Protein AF-A0A6J4VAN1-F1 (afdb_monomer_lite)

Secondary structure (DSSP, 8-state):
-TTS--HHHHHHHHHHHH----TT------SSHHHHHHHHHHHHHH-TTS-TTS---EEEEETTTTEEEEEE--

Sequence (74 aa):
GMVTFTNDDLRGKLLETFGVDASDTDFLPISDLEQGLRDDVATIRSSPLIPAEVAVTGYVYDVRTGKLAEVAAG

Organism: NCBI:txid1645740

Structure (mmCIF, N/CA/C/O backbone):
data_AF-A0A6J4VAN1-F1
#
_entry.id   AF-A0A6J4VAN1-F1
#
loop_
_atom_site.group_PDB
_atom_site.id
_atom_site.type_symbol
_atom_site.label_atom_id
_atom_site.label_alt_id
_atom_site.label_comp_id
_atom_site.label_asym_id
_atom_site.label_entity_id
_atom_site.label_seq_id
_atom_site.pdbx_PDB_ins_code
_atom_site.Cartn_x
_atom_site.Cartn_y
_atom_site.Cartn_z
_atom_site.occupancy
_atom_site.B_iso_or_equiv
_atom_site.auth_seq_id
_atom_site.auth_comp_id
_atom_site.auth_asym_id
_atom_site.auth_atom_id
_atom_site.pdbx_PDB_model_num
ATOM 1 N N . GLY A 1 1 ? 7.482 6.536 -7.175 1.00 91.00 1 GLY A N 1
ATOM 2 C CA . GLY A 1 1 ? 6.917 5.694 -6.098 1.00 91.00 1 GLY A CA 1
ATOM 3 C C . GLY A 1 1 ? 6.080 4.603 -6.728 1.00 91.00 1 GLY A C 1
ATOM 4 O O . GLY A 1 1 ? 6.090 4.509 -7.945 1.00 91.00 1 GLY A O 1
ATOM 5 N N . MET A 1 2 ? 5.335 3.820 -5.949 1.00 95.06 2 MET A N 1
ATOM 6 C CA . MET A 1 2 ? 4.549 2.701 -6.505 1.00 95.06 2 MET A CA 1
ATOM 7 C C . MET A 1 2 ? 3.443 3.145 -7.476 1.00 95.06 2 MET A C 1
ATOM 9 O O . MET A 1 2 ? 3.001 2.353 -8.292 1.00 95.06 2 MET A O 1
ATOM 13 N N . VAL A 1 3 ? 3.047 4.423 -7.430 1.00 94.38 3 VAL A N 1
ATOM 14 C CA . VAL A 1 3 ? 2.042 5.027 -8.327 1.00 94.38 3 VAL A CA 1
ATOM 15 C C . VAL A 1 3 ? 2.592 5.566 -9.649 1.00 94.38 3 VAL A C 1
ATOM 17 O O . VAL A 1 3 ? 1.862 6.164 -10.429 1.00 94.38 3 VAL A O 1
ATOM 20 N N . THR A 1 4 ? 3.901 5.461 -9.885 1.00 95.81 4 THR A N 1
ATOM 21 C CA . THR A 1 4 ? 4.560 6.146 -11.013 1.00 95.81 4 THR A CA 1
ATOM 22 C C . THR A 1 4 ? 5.082 5.192 -12.080 1.00 95.81 4 THR A C 1
ATOM 24 O O . THR A 1 4 ? 5.862 5.624 -12.923 1.00 95.81 4 THR A O 1
ATOM 27 N N . PHE A 1 5 ? 4.749 3.907 -11.995 1.00 96.62 5 PHE A N 1
ATOM 28 C CA . PHE A 1 5 ? 5.200 2.889 -12.936 1.00 96.62 5 PHE A CA 1
ATOM 29 C C . PHE A 1 5 ? 4.225 1.712 -12.975 1.00 96.62 5 PHE A C 1
ATOM 31 O O . PHE A 1 5 ? 3.430 1.513 -12.059 1.00 96.62 5 PHE A O 1
ATOM 38 N N . THR A 1 6 ? 4.350 0.907 -14.019 1.00 97.69 6 THR A N 1
ATOM 39 C CA . THR A 1 6 ? 3.757 -0.421 -14.166 1.00 97.69 6 THR A CA 1
ATOM 40 C C . THR A 1 6 ? 4.825 -1.509 -14.026 1.00 97.69 6 THR A C 1
ATOM 42 O O . THR A 1 6 ? 6.028 -1.234 -14.069 1.00 97.69 6 THR A O 1
ATOM 45 N N . ASN A 1 7 ? 4.406 -2.769 -13.883 1.00 97.94 7 ASN A N 1
ATOM 46 C CA . ASN A 1 7 ? 5.345 -3.892 -13.887 1.00 97.94 7 ASN A CA 1
ATOM 47 C C . ASN A 1 7 ? 6.192 -3.920 -15.164 1.00 97.94 7 ASN A C 1
ATOM 49 O O . ASN A 1 7 ? 7.395 -4.158 -15.093 1.00 97.94 7 ASN A O 1
ATOM 53 N N . ASP A 1 8 ? 5.589 -3.618 -16.312 1.00 97.94 8 ASP A N 1
ATOM 54 C CA . ASP A 1 8 ? 6.291 -3.644 -17.592 1.00 97.94 8 ASP A CA 1
ATOM 55 C C . ASP A 1 8 ? 7.340 -2.530 -17.689 1.00 97.94 8 A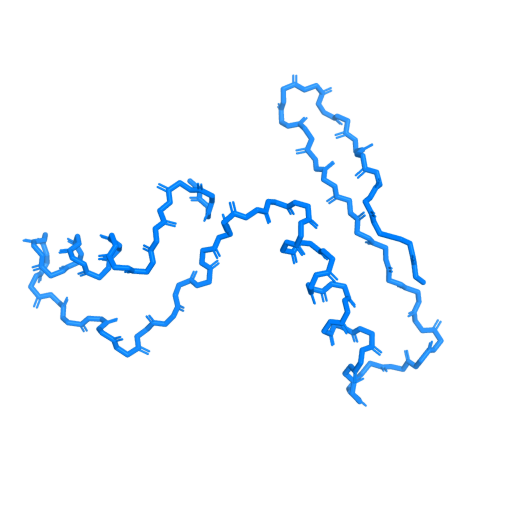SP A C 1
ATOM 57 O O . ASP A 1 8 ? 8.440 -2.780 -18.186 1.00 97.94 8 ASP A O 1
ATOM 61 N N . ASP A 1 9 ? 7.073 -1.350 -17.113 1.00 97.81 9 ASP A N 1
ATOM 62 C CA . ASP A 1 9 ? 8.068 -0.273 -17.029 1.00 97.81 9 ASP A CA 1
ATOM 63 C C . ASP A 1 9 ? 9.313 -0.719 -16.245 1.00 97.81 9 ASP A C 1
ATOM 65 O O . ASP A 1 9 ? 10.448 -0.501 -16.678 1.00 97.81 9 ASP A O 1
ATOM 69 N N . LEU A 1 10 ? 9.124 -1.360 -15.083 1.00 97.19 10 LEU A N 1
ATOM 70 C CA . LEU A 1 10 ? 10.237 -1.818 -14.244 1.00 97.19 10 LEU A CA 1
ATOM 71 C C . LEU A 1 10 ? 10.988 -2.998 -14.861 1.00 97.19 10 LEU A C 1
ATOM 73 O O . LEU A 1 10 ? 12.220 -2.999 -14.854 1.00 97.19 10 LEU A O 1
ATOM 77 N N . ARG A 1 11 ? 10.269 -3.972 -15.429 1.00 98.19 11 ARG A N 1
ATOM 78 C CA . ARG A 1 11 ? 10.860 -5.114 -16.145 1.00 98.19 11 ARG A CA 1
ATOM 79 C C . ARG A 1 11 ? 11.719 -4.641 -17.312 1.00 98.19 11 ARG A C 1
AT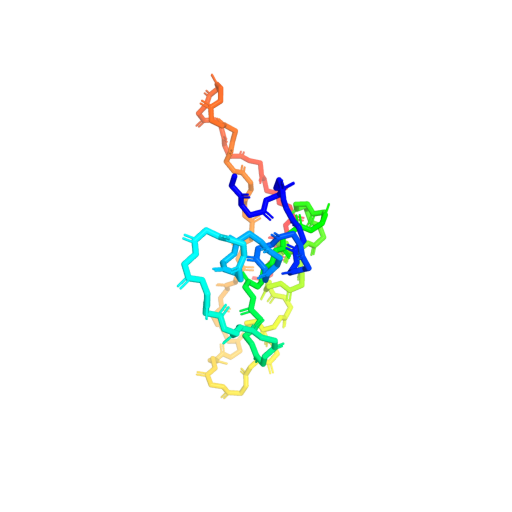OM 81 O O . ARG A 1 11 ? 12.880 -5.034 -17.410 1.00 98.19 11 ARG A O 1
ATOM 88 N N . GLY A 1 12 ? 11.180 -3.747 -18.143 1.00 98.19 12 GLY A N 1
ATOM 89 C CA . GLY A 1 12 ? 11.905 -3.161 -19.269 1.00 98.19 12 GLY A CA 1
ATOM 90 C C . GLY A 1 12 ? 13.157 -2.414 -18.816 1.00 98.19 12 GLY A C 1
ATOM 91 O O . GLY A 1 12 ? 14.241 -2.637 -19.351 1.00 98.19 12 GLY A O 1
ATOM 92 N N . LYS A 1 13 ? 13.041 -1.598 -17.762 1.00 97.81 13 LYS A N 1
ATOM 93 C CA . LYS A 1 13 ? 14.172 -0.830 -17.233 1.00 97.81 13 LYS A CA 1
ATOM 94 C C . LYS A 1 13 ? 15.283 -1.710 -16.658 1.00 97.81 13 LYS A C 1
ATOM 96 O O . LYS A 1 13 ? 16.459 -1.388 -16.838 1.00 97.81 13 LYS A O 1
ATOM 101 N N . LEU A 1 14 ? 14.940 -2.796 -15.963 1.00 98.19 14 LEU A N 1
ATOM 102 C CA . LEU A 1 14 ? 15.917 -3.752 -15.430 1.00 98.19 14 LEU A CA 1
ATOM 103 C C . LEU A 1 14 ? 16.652 -4.490 -16.550 1.00 98.19 14 LEU A C 1
ATOM 105 O O . LEU A 1 14 ? 17.878 -4.625 -16.492 1.00 98.19 14 LEU A O 1
ATOM 109 N N . LEU A 1 15 ? 15.919 -4.893 -17.587 1.00 98.19 15 LEU A N 1
ATOM 110 C CA . LEU A 1 15 ? 16.499 -5.534 -18.756 1.00 98.19 15 LEU A CA 1
ATOM 111 C C . LEU A 1 15 ? 17.441 -4.582 -19.508 1.00 98.19 15 LEU A C 1
ATOM 113 O O . LEU A 1 15 ? 18.570 -4.958 -19.805 1.00 98.19 15 LEU A O 1
ATOM 117 N N . GLU A 1 16 ? 17.022 -3.340 -19.760 1.00 98.38 16 GLU A N 1
ATOM 118 C CA . GLU A 1 16 ? 17.826 -2.342 -20.480 1.00 98.38 16 GLU A CA 1
ATOM 119 C C . GLU A 1 16 ? 19.083 -1.929 -19.702 1.00 98.38 16 GLU A C 1
ATOM 121 O O . GLU A 1 16 ? 20.175 -1.854 -20.262 1.00 98.38 16 GLU A O 1
ATOM 126 N N . THR A 1 17 ? 18.940 -1.663 -18.402 1.00 98.38 17 THR A N 1
ATOM 127 C CA . THR A 1 17 ? 20.025 -1.078 -17.597 1.00 98.38 17 THR A CA 1
ATOM 128 C C . THR A 1 17 ? 21.028 -2.130 -17.128 1.00 98.38 17 THR A C 1
ATOM 130 O O . THR A 1 17 ? 22.221 -1.847 -17.027 1.00 98.38 17 THR A O 1
ATOM 133 N N . PHE A 1 18 ? 20.550 -3.335 -16.804 1.00 98.00 18 PHE A N 1
ATOM 134 C CA . PHE A 1 18 ? 21.347 -4.356 -16.121 1.00 98.00 18 PHE A CA 1
ATOM 135 C C . PHE A 1 18 ? 21.386 -5.702 -16.850 1.00 98.00 18 PHE A C 1
ATOM 137 O O . PHE A 1 18 ? 22.112 -6.592 -16.412 1.00 98.00 18 PHE A O 1
ATOM 144 N N . GLY A 1 19 ? 20.625 -5.882 -17.935 1.00 98.06 19 GLY A N 1
ATOM 145 C CA . GLY A 1 19 ? 20.525 -7.168 -18.631 1.00 98.06 19 GLY A CA 1
ATOM 146 C C . GLY A 1 19 ? 19.827 -8.257 -17.811 1.00 98.06 19 GLY A C 1
ATOM 147 O O . GLY A 1 19 ? 20.041 -9.439 -18.070 1.00 98.06 19 GLY A O 1
ATOM 148 N N . VAL A 1 20 ? 19.036 -7.879 -16.801 1.00 98.38 20 VAL A N 1
ATOM 149 C CA . VAL A 1 20 ? 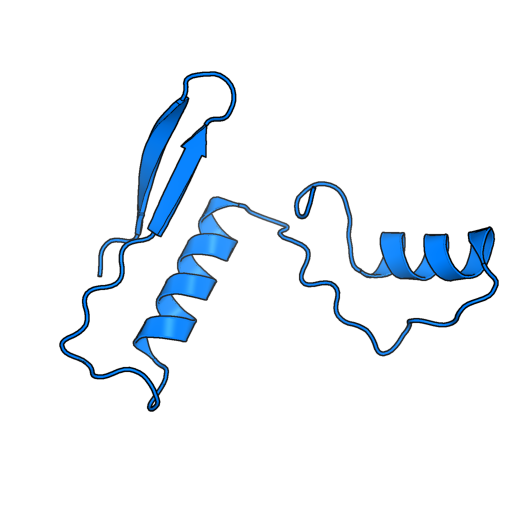18.341 -8.816 -15.907 1.00 98.38 20 VAL A CA 1
ATOM 150 C C . VAL A 1 20 ? 16.906 -9.018 -16.381 1.00 98.38 20 VAL A C 1
ATOM 152 O O . VAL A 1 20 ? 16.152 -8.054 -16.502 1.00 98.38 20 VAL A O 1
ATOM 155 N N . ASP A 1 21 ? 16.521 -10.276 -16.596 1.00 97.69 21 ASP A N 1
ATOM 156 C CA . ASP A 1 21 ? 15.128 -10.659 -16.824 1.00 97.69 21 ASP A CA 1
ATOM 157 C C . ASP A 1 21 ? 14.385 -10.761 -15.483 1.00 97.69 21 ASP A C 1
ATOM 159 O O . ASP A 1 21 ? 14.767 -11.527 -14.598 1.00 97.69 21 ASP A O 1
ATOM 163 N N . ALA A 1 22 ? 13.336 -9.953 -15.336 1.00 97.56 22 ALA A N 1
ATOM 164 C CA . ALA A 1 22 ? 12.462 -9.913 -14.167 1.00 97.56 22 ALA A CA 1
ATOM 165 C C . ALA A 1 22 ? 10.990 -10.159 -14.545 1.00 97.56 22 ALA A C 1
ATOM 167 O O . ALA A 1 22 ? 10.085 -9.687 -13.853 1.00 97.56 22 ALA A O 1
ATOM 168 N N . SER A 1 23 ? 10.741 -10.847 -15.662 1.00 97.19 23 SER A N 1
ATOM 169 C CA . SER A 1 23 ? 9.397 -11.121 -16.189 1.00 97.19 23 SER A CA 1
ATOM 170 C C . SER A 1 23 ? 8.469 -11.805 -15.177 1.00 97.19 23 SER A C 1
ATOM 172 O O . SER A 1 23 ? 7.296 -11.444 -15.101 1.00 97.19 23 SER A O 1
ATOM 174 N N . ASP A 1 24 ? 9.005 -12.688 -14.333 1.00 97.31 24 ASP A N 1
ATOM 175 C CA . ASP A 1 24 ? 8.248 -13.401 -13.292 1.00 97.31 24 ASP A CA 1
ATOM 176 C C . ASP A 1 24 ? 8.023 -12.588 -12.002 1.00 97.31 24 ASP A C 1
ATOM 178 O O . ASP A 1 24 ? 7.316 -13.029 -11.096 1.00 97.31 24 ASP A O 1
ATOM 182 N N . THR A 1 25 ? 8.609 -11.394 -11.893 1.00 97.94 25 THR A N 1
ATOM 183 C CA . THR A 1 25 ? 8.471 -10.547 -10.704 1.00 97.94 25 THR A CA 1
ATOM 184 C C . THR A 1 25 ? 7.242 -9.657 -10.828 1.00 97.94 25 THR A C 1
ATOM 186 O O . THR A 1 25 ? 7.093 -8.915 -11.804 1.00 97.94 25 THR A O 1
ATOM 189 N N . ASP A 1 26 ? 6.377 -9.698 -9.817 1.00 97.38 26 ASP A N 1
ATOM 190 C CA . ASP A 1 26 ? 5.358 -8.679 -9.586 1.00 97.38 26 ASP A CA 1
ATOM 191 C C . ASP A 1 26 ? 5.908 -7.635 -8.608 1.00 97.38 26 ASP A C 1
ATOM 193 O O . ASP A 1 26 ? 6.281 -7.954 -7.478 1.00 97.38 26 ASP A O 1
ATOM 197 N N . PHE A 1 27 ? 5.998 -6.386 -9.057 1.00 97.19 27 PHE A N 1
ATOM 198 C CA . PHE A 1 27 ? 6.480 -5.266 -8.257 1.00 97.19 27 PHE A CA 1
ATOM 199 C C . PHE A 1 27 ? 5.356 -4.578 -7.482 1.00 97.19 27 PHE A C 1
ATOM 201 O O . PHE A 1 27 ? 5.641 -3.612 -6.783 1.00 97.19 27 PHE A O 1
ATOM 208 N N . LEU A 1 28 ? 4.108 -5.051 -7.588 1.00 96.44 28 LEU A N 1
ATOM 209 C CA . LEU A 1 28 ? 2.943 -4.512 -6.882 1.00 96.44 28 LEU A CA 1
ATOM 210 C C . LEU A 1 28 ? 2.768 -2.984 -7.071 1.00 96.44 28 LEU A C 1
ATOM 212 O O . LEU A 1 28 ? 2.666 -2.242 -6.087 1.00 96.44 28 LEU A O 1
ATOM 216 N N . PRO A 1 29 ? 2.786 -2.463 -8.317 1.00 97.31 29 PRO A N 1
ATOM 217 C CA . PRO A 1 29 ? 2.493 -1.057 -8.570 1.00 97.31 29 PRO A CA 1
ATOM 218 C C . PRO A 1 29 ? 1.047 -0.720 -8.195 1.00 97.31 29 PRO A C 1
ATOM 220 O O . PRO A 1 29 ? 0.147 -1.552 -8.277 1.00 97.31 29 PRO A O 1
ATOM 223 N N . ILE A 1 30 ? 0.816 0.541 -7.847 1.00 96.50 30 ILE A N 1
ATOM 224 C CA . ILE A 1 30 ? -0.492 1.046 -7.429 1.00 96.50 30 ILE A CA 1
ATOM 225 C C . ILE A 1 30 ? -1.035 1.941 -8.542 1.00 96.50 30 ILE A C 1
ATOM 227 O O . ILE A 1 30 ? -0.545 3.048 -8.741 1.00 96.50 30 ILE A O 1
ATOM 231 N N . SER A 1 31 ? -2.043 1.481 -9.278 1.00 94.38 31 SER A N 1
ATOM 232 C CA . SER A 1 31 ? -2.655 2.256 -10.370 1.00 94.38 31 SER A CA 1
ATOM 233 C C . SER A 1 31 ? -3.621 3.332 -9.864 1.00 94.38 31 SER A C 1
ATOM 235 O O . SER A 1 31 ? -3.626 4.448 -10.380 1.00 94.38 31 SER A O 1
ATOM 237 N N . ASP A 1 32 ? -4.395 3.009 -8.830 1.00 95.75 32 ASP A N 1
ATOM 238 C CA . ASP A 1 32 ? -5.2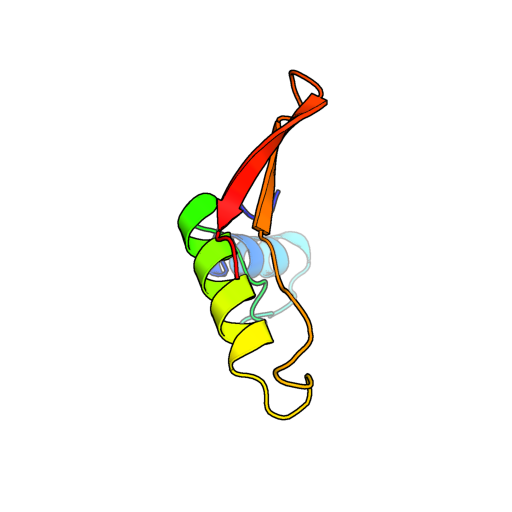76 3.922 -8.106 1.00 95.75 32 ASP A CA 1
ATOM 239 C C . ASP A 1 32 ? -4.980 3.802 -6.608 1.00 95.75 32 ASP A C 1
ATOM 241 O O . ASP A 1 32 ? -5.051 2.718 -6.028 1.00 95.75 32 ASP A O 1
ATOM 245 N N . LEU A 1 33 ? -4.598 4.922 -5.991 1.00 95.00 33 LEU A N 1
ATOM 246 C CA . LEU A 1 33 ? -4.133 4.947 -4.608 1.00 95.00 33 LEU A CA 1
ATOM 247 C C . LEU A 1 33 ? -5.230 4.575 -3.605 1.00 95.00 33 LEU A C 1
ATOM 249 O O . LEU A 1 33 ? -4.959 3.851 -2.649 1.00 95.00 33 LEU A O 1
ATOM 253 N N . GLU A 1 34 ? -6.450 5.078 -3.796 1.00 96.00 34 GLU A N 1
ATOM 254 C CA . GLU A 1 34 ? -7.545 4.806 -2.866 1.00 96.00 34 GLU A CA 1
ATOM 255 C C . GLU A 1 34 ? -8.099 3.401 -3.071 1.00 96.00 34 GLU A C 1
ATOM 257 O O . GLU A 1 34 ? -8.389 2.715 -2.091 1.00 96.00 34 GLU A O 1
ATOM 262 N N . GLN A 1 35 ? -8.221 2.954 -4.322 1.00 96.50 35 GLN A N 1
ATOM 263 C CA . GLN A 1 35 ? -8.687 1.603 -4.611 1.00 96.50 35 GLN A CA 1
ATOM 264 C C . GLN A 1 35 ? -7.677 0.551 -4.143 1.00 96.50 35 GLN A C 1
ATOM 266 O O . GLN A 1 35 ? -8.081 -0.384 -3.460 1.00 96.50 35 GLN A O 1
ATOM 271 N N . GLY A 1 36 ? -6.377 0.739 -4.400 1.00 96.06 36 GLY A N 1
ATOM 272 C CA . GLY A 1 36 ? -5.339 -0.173 -3.909 1.00 96.06 36 GLY A CA 1
ATOM 273 C C . GLY A 1 36 ? -5.364 -0.309 -2.384 1.00 96.06 36 GLY A C 1
ATOM 274 O O . GLY A 1 36 ? -5.332 -1.415 -1.856 1.00 96.06 36 GLY A O 1
ATOM 275 N N . LEU A 1 37 ? -5.559 0.801 -1.664 1.00 97.00 37 LEU A N 1
ATOM 276 C CA . LEU A 1 37 ? -5.730 0.773 -0.211 1.00 97.00 37 LEU A CA 1
ATOM 277 C C . LEU A 1 37 ? -6.991 0.003 0.226 1.00 97.00 37 LEU A C 1
ATOM 279 O O . LEU A 1 37 ? -6.960 -0.711 1.229 1.00 97.00 37 LEU A O 1
ATOM 283 N N . ARG A 1 38 ? -8.113 0.142 -0.493 1.00 97.25 38 ARG A N 1
ATOM 284 C CA . ARG A 1 38 ? -9.337 -0.631 -0.210 1.00 97.25 38 ARG A CA 1
ATOM 285 C C . ARG A 1 38 ? -9.115 -2.127 -0.436 1.00 97.25 38 ARG A C 1
ATOM 287 O O . ARG A 1 38 ? -9.581 -2.922 0.381 1.00 97.25 38 ARG A O 1
ATOM 294 N N . ASP A 1 39 ? -8.397 -2.491 -1.493 1.00 96.69 39 ASP A N 1
ATOM 295 C CA . ASP A 1 39 ? -8.077 -3.879 -1.835 1.00 96.69 39 ASP A CA 1
ATOM 296 C C . ASP A 1 39 ? -7.135 -4.508 -0.794 1.00 96.69 39 ASP A C 1
ATOM 298 O O . ASP A 1 39 ? -7.367 -5.637 -0.349 1.00 96.69 39 ASP A O 1
ATOM 302 N N . ASP A 1 40 ? -6.143 -3.753 -0.311 1.00 96.94 40 ASP A N 1
ATOM 303 C CA . ASP A 1 40 ? -5.257 -4.167 0.782 1.00 96.94 40 ASP A CA 1
ATOM 304 C C . ASP A 1 40 ? -6.044 -4.410 2.078 1.00 96.94 40 ASP A C 1
ATOM 306 O O . ASP A 1 40 ? -5.922 -5.468 2.702 1.00 96.94 40 ASP A O 1
ATOM 310 N N . VAL A 1 41 ? -6.913 -3.469 2.471 1.00 97.50 41 VAL A N 1
ATOM 311 C CA . VAL A 1 41 ? -7.770 -3.622 3.660 1.00 97.50 41 VAL A CA 1
ATOM 312 C C . VAL A 1 41 ? -8.674 -4.849 3.526 1.00 97.50 41 VAL A C 1
ATOM 314 O O . VAL A 1 41 ? -8.798 -5.628 4.474 1.00 97.50 41 VAL A O 1
ATOM 317 N N . ALA A 1 42 ? -9.282 -5.068 2.358 1.00 96.44 42 ALA A N 1
ATOM 318 C CA . ALA A 1 42 ? -10.112 -6.245 2.104 1.00 96.44 42 ALA A CA 1
ATOM 319 C C . ALA A 1 42 ? -9.306 -7.554 2.186 1.00 96.44 42 ALA A C 1
ATOM 321 O O . ALA A 1 42 ? -9.773 -8.536 2.772 1.00 96.44 42 ALA A O 1
ATOM 322 N N . THR A 1 43 ? -8.080 -7.564 1.662 1.00 97.06 43 THR A N 1
ATOM 323 C CA . THR A 1 43 ? -7.167 -8.715 1.724 1.00 97.06 43 THR A CA 1
ATOM 324 C C . THR A 1 43 ? -6.802 -9.055 3.168 1.00 97.06 43 THR A C 1
ATOM 326 O O . THR A 1 43 ? -6.891 -10.213 3.572 1.00 97.06 43 THR A O 1
ATOM 329 N N . ILE A 1 44 ? -6.467 -8.051 3.985 1.00 97.06 44 ILE A N 1
ATOM 330 C CA . ILE A 1 44 ? -6.140 -8.255 5.404 1.00 97.06 44 ILE A CA 1
ATOM 331 C C . ILE A 1 44 ? -7.352 -8.806 6.164 1.00 97.06 44 ILE A C 1
ATOM 333 O O . ILE A 1 44 ? -7.221 -9.793 6.883 1.00 97.06 44 ILE A O 1
ATOM 337 N N . ARG A 1 45 ? -8.539 -8.214 5.982 1.00 95.81 45 ARG A N 1
ATOM 338 C CA . ARG A 1 45 ? -9.762 -8.627 6.696 1.00 95.81 45 ARG A CA 1
ATOM 339 C C . ARG A 1 45 ? -10.272 -10.010 6.300 1.00 95.81 45 ARG A C 1
ATOM 341 O O . ARG A 1 45 ? -10.905 -10.676 7.111 1.00 95.81 45 ARG A O 1
ATOM 348 N N . SER A 1 46 ? -10.046 -10.423 5.055 1.00 96.06 46 SER A N 1
ATOM 349 C CA . SER A 1 46 ? -10.451 -11.747 4.563 1.00 96.06 46 SER A CA 1
ATOM 350 C C . SER A 1 46 ? -9.432 -12.845 4.875 1.00 96.06 46 SER A C 1
ATOM 352 O O . SER A 1 46 ? -9.730 -14.027 4.691 1.00 96.06 46 SER A O 1
ATOM 354 N N . SER A 1 47 ? -8.243 -12.479 5.358 1.00 97.94 47 SER A N 1
ATOM 355 C CA . SER A 1 47 ? -7.184 -13.431 5.660 1.00 97.94 47 SER A CA 1
ATOM 356 C C . SER A 1 47 ? -7.550 -14.310 6.862 1.00 97.94 47 SER A C 1
ATOM 358 O O . SER A 1 47 ? -7.762 -13.787 7.956 1.00 97.94 47 SER A O 1
ATOM 360 N N . PRO A 1 48 ? -7.520 -15.652 6.735 1.00 97.56 48 PRO A N 1
ATOM 361 C CA . PRO A 1 48 ? -7.746 -16.557 7.864 1.00 97.56 48 PRO A CA 1
ATOM 362 C C . PRO A 1 48 ? -6.600 -16.525 8.890 1.00 97.56 48 PRO A C 1
ATOM 364 O O . PRO A 1 48 ? -6.696 -17.150 9.944 1.00 97.56 48 PRO A O 1
ATOM 367 N N . LEU A 1 49 ? -5.500 -15.834 8.573 1.00 98.12 49 LEU A N 1
ATOM 368 C CA . LEU A 1 49 ? -4.354 -15.652 9.463 1.00 98.12 49 LEU A CA 1
ATOM 369 C C . LEU A 1 49 ? -4.537 -14.468 10.423 1.00 98.12 49 LEU A C 1
ATOM 371 O O . LEU A 1 49 ? -3.736 -14.315 11.343 1.00 98.12 49 LEU A O 1
ATOM 375 N N . ILE A 1 50 ? -5.559 -13.633 10.212 1.00 97.25 50 ILE A N 1
ATOM 376 C CA . ILE A 1 50 ? -5.867 -12.469 11.044 1.00 97.25 50 ILE A CA 1
ATOM 377 C C . ILE A 1 50 ? -7.190 -12.733 11.780 1.00 97.25 50 ILE A C 1
ATOM 379 O O . ILE A 1 50 ? -8.193 -13.025 11.128 1.00 97.25 50 ILE A O 1
ATOM 383 N N . PRO A 1 51 ? -7.228 -12.659 13.125 1.00 97.50 51 PRO A N 1
ATOM 384 C CA . PRO A 1 51 ? -8.472 -12.812 13.875 1.00 97.50 51 PRO A CA 1
ATOM 385 C C . PRO A 1 51 ? -9.520 -11.764 13.474 1.00 97.50 51 PRO A C 1
ATOM 387 O O . PRO A 1 51 ? -9.191 -10.595 13.267 1.00 97.50 51 PRO A O 1
ATOM 390 N N . ALA A 1 52 ? -10.787 -12.175 13.389 1.00 94.06 52 ALA A N 1
ATOM 391 C CA . ALA A 1 52 ? -11.876 -11.343 12.871 1.00 94.06 52 ALA A CA 1
ATOM 392 C C . ALA A 1 52 ? -12.187 -10.112 13.745 1.00 94.06 52 ALA A C 1
ATOM 394 O O . ALA A 1 52 ? -12.789 -9.152 13.272 1.00 94.06 52 ALA A O 1
ATOM 395 N N . GLU A 1 53 ? -11.794 -10.141 15.018 1.00 96.12 53 GLU A N 1
ATOM 396 C CA . GLU A 1 53 ? -11.943 -9.041 15.970 1.00 96.12 53 GLU A CA 1
ATOM 397 C C . GLU A 1 53 ? -10.902 -7.923 15.803 1.00 96.12 53 GLU A C 1
ATOM 399 O O . GLU A 1 53 ? -11.040 -6.863 16.417 1.00 96.12 53 GLU A O 1
ATOM 404 N N . VAL A 1 54 ? -9.854 -8.136 15.000 1.00 96.94 54 VAL A N 1
ATOM 405 C CA . VAL A 1 54 ? -8.843 -7.110 14.733 1.00 96.94 54 VAL A CA 1
ATOM 406 C C . VAL A 1 54 ? -9.421 -6.077 13.769 1.00 96.94 54 VAL A C 1
ATOM 408 O O . VAL A 1 54 ? -9.695 -6.376 12.608 1.00 96.94 54 VAL A O 1
ATOM 411 N N . ALA A 1 55 ? -9.582 -4.845 14.252 1.00 96.19 55 ALA A N 1
ATOM 412 C CA . ALA A 1 55 ? -9.997 -3.714 13.428 1.00 96.19 55 ALA A CA 1
ATOM 413 C C . ALA A 1 55 ? -8.907 -3.347 12.410 1.00 96.19 55 ALA A C 1
ATOM 415 O O . ALA A 1 55 ? -7.714 -3.350 12.732 1.00 96.19 55 ALA A O 1
ATOM 416 N N . VAL A 1 56 ? -9.320 -2.994 11.192 1.00 97.31 56 VAL A N 1
ATOM 417 C CA . VAL A 1 56 ? -8.414 -2.639 10.093 1.00 97.31 56 VAL A CA 1
ATOM 418 C C . VAL A 1 56 ? -8.923 -1.374 9.416 1.00 97.31 56 VAL A C 1
ATOM 420 O O . VAL A 1 56 ? -9.947 -1.384 8.734 1.00 97.31 56 VAL A O 1
ATOM 423 N N . THR A 1 57 ? -8.159 -0.294 9.556 1.00 97.81 57 THR A N 1
ATOM 424 C CA . THR A 1 57 ? -8.481 1.016 8.979 1.00 97.81 57 THR A CA 1
ATOM 425 C C . THR A 1 57 ? -7.386 1.446 8.010 1.00 97.81 57 THR A C 1
ATOM 427 O O . THR A 1 57 ? -6.198 1.362 8.323 1.00 97.81 57 THR A O 1
ATOM 430 N N . GLY A 1 58 ? -7.782 1.920 6.832 1.00 97.94 58 GLY A N 1
ATOM 431 C CA . GLY A 1 58 ? -6.890 2.416 5.790 1.00 97.94 58 GLY A CA 1
ATOM 432 C C . GLY A 1 58 ? -6.870 3.942 5.726 1.00 97.94 58 GLY A C 1
ATOM 433 O O . GLY A 1 58 ? -7.922 4.576 5.594 1.00 97.94 58 GLY A O 1
ATOM 434 N N . TYR A 1 59 ? -5.665 4.519 5.733 1.00 98.31 59 TYR A N 1
ATOM 435 C CA . TYR A 1 59 ? -5.433 5.957 5.585 1.00 98.31 59 TYR A CA 1
ATOM 436 C C . TYR A 1 59 ? -4.501 6.270 4.414 1.00 98.31 59 TYR A C 1
ATOM 438 O O . TYR A 1 59 ? -3.512 5.574 4.191 1.00 98.31 59 TYR A O 1
ATOM 446 N N . VAL A 1 60 ? -4.763 7.386 3.735 1.00 97.56 60 VAL A N 1
ATOM 447 C CA . VAL A 1 60 ? -3.820 8.031 2.817 1.00 97.56 60 VAL A CA 1
ATOM 448 C C . VAL A 1 60 ? -3.134 9.181 3.542 1.00 97.56 60 VAL A C 1
ATOM 450 O O . VAL A 1 60 ? -3.785 10.052 4.121 1.00 97.56 60 VAL A O 1
ATOM 453 N N . TYR A 1 61 ? -1.804 9.194 3.495 1.00 97.31 61 TYR A N 1
ATOM 454 C CA . TYR A 1 61 ? -0.992 10.288 4.012 1.00 97.31 61 TYR A CA 1
ATOM 455 C C . TYR A 1 61 ? -0.660 11.289 2.901 1.00 97.31 61 TYR A C 1
ATOM 457 O O . TYR A 1 61 ? -0.011 10.943 1.912 1.00 97.31 61 TYR A O 1
ATOM 465 N N . ASP A 1 62 ? -1.066 12.546 3.077 1.00 97.31 62 ASP A N 1
ATOM 466 C CA . ASP A 1 62 ? -0.680 13.636 2.184 1.00 97.31 62 ASP A CA 1
ATOM 467 C C . ASP A 1 62 ? 0.684 14.200 2.596 1.00 97.31 62 ASP A C 1
ATOM 469 O O . ASP A 1 62 ? 0.806 14.979 3.544 1.00 97.31 62 ASP A O 1
ATOM 473 N N . VAL A 1 63 ? 1.715 13.855 1.825 1.00 97.00 63 VAL A N 1
ATOM 474 C CA . VAL A 1 63 ? 3.106 14.279 2.052 1.00 97.00 63 VAL A CA 1
ATOM 475 C C . VAL A 1 63 ? 3.324 15.794 1.992 1.00 97.00 63 VAL A C 1
ATOM 477 O O . VAL A 1 63 ? 4.349 16.277 2.466 1.00 97.00 63 VAL A O 1
ATOM 480 N N . ARG A 1 64 ? 2.400 16.563 1.402 1.00 97.94 64 ARG A N 1
ATOM 481 C CA . ARG A 1 64 ? 2.518 18.027 1.298 1.00 97.94 64 ARG A CA 1
ATOM 482 C C . ARG A 1 64 ? 2.007 18.726 2.547 1.00 97.94 64 ARG A C 1
ATOM 484 O O . ARG A 1 64 ? 2.521 19.780 2.909 1.00 97.94 64 ARG A O 1
ATOM 491 N N . THR A 1 65 ? 0.973 18.168 3.171 1.00 98.25 65 THR A N 1
ATOM 492 C CA . THR A 1 65 ? 0.274 18.799 4.300 1.00 98.25 65 THR A CA 1
ATOM 493 C C . THR A 1 65 ? 0.498 18.085 5.628 1.00 98.25 65 THR A C 1
ATOM 495 O O . THR A 1 65 ? 0.226 18.662 6.678 1.00 98.25 65 THR A O 1
ATOM 498 N N . GLY A 1 66 ? 0.980 16.844 5.597 1.00 98.12 66 GLY A N 1
ATOM 499 C CA . GLY A 1 66 ? 1.144 15.986 6.764 1.00 98.12 66 GLY A CA 1
ATOM 500 C C . GLY A 1 66 ? -0.164 15.405 7.308 1.00 98.1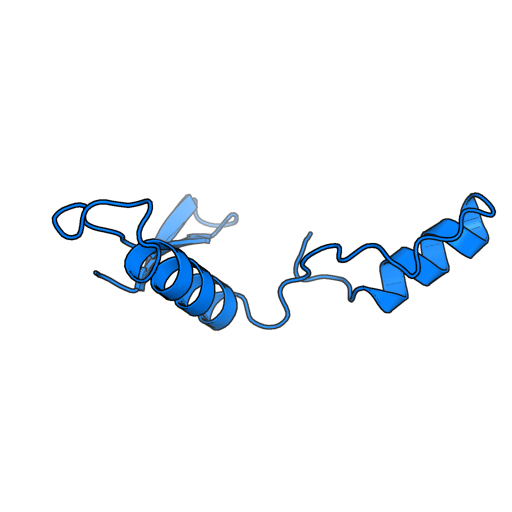2 66 GLY A C 1
ATOM 501 O O . GLY A 1 66 ? -0.164 14.851 8.406 1.00 98.12 66 GLY A O 1
ATOM 502 N N . LYS A 1 67 ? -1.282 15.549 6.589 1.00 98.50 67 LYS A N 1
ATOM 503 C CA . LYS A 1 67 ? -2.599 15.081 7.039 1.00 98.50 67 LYS A CA 1
ATOM 504 C C . LYS A 1 67 ? -2.839 13.621 6.665 1.00 98.50 67 LYS A C 1
ATOM 506 O O . LYS A 1 67 ? -2.353 13.144 5.642 1.00 98.50 67 LYS A O 1
ATOM 511 N N . LEU A 1 68 ? -3.648 12.949 7.481 1.00 98.19 68 LEU A N 1
ATOM 512 C CA . LEU A 1 68 ? -4.209 11.635 7.183 1.00 98.19 68 LEU A CA 1
ATOM 513 C C . LEU A 1 68 ? -5.656 11.797 6.715 1.00 98.19 68 LEU A C 1
ATOM 515 O O . LEU A 1 68 ? -6.448 12.469 7.376 1.00 98.19 68 LEU A O 1
ATOM 519 N N . ALA A 1 69 ? -5.983 11.177 5.588 1.00 97.62 69 ALA A N 1
ATOM 520 C CA . ALA A 1 69 ? -7.343 11.024 5.095 1.00 97.62 69 ALA A CA 1
ATOM 521 C C . ALA A 1 69 ? -7.756 9.561 5.251 1.00 97.62 69 ALA A C 1
ATOM 523 O O . ALA A 1 69 ? -7.072 8.667 4.757 1.00 97.62 69 ALA A O 1
ATOM 524 N N . GLU A 1 70 ? -8.848 9.311 5.965 1.00 97.75 70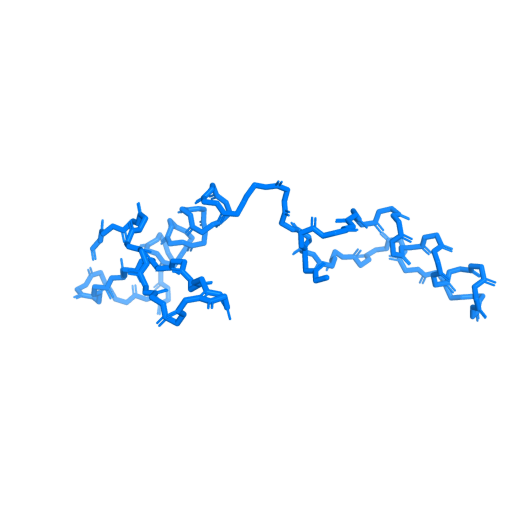 GLU A N 1
ATOM 525 C CA . GLU A 1 70 ? -9.413 7.968 6.074 1.00 97.75 70 GLU A CA 1
ATOM 526 C C . GLU A 1 70 ? -10.107 7.591 4.766 1.00 97.75 70 GLU A C 1
ATOM 528 O O . GLU A 1 70 ? -10.886 8.378 4.227 1.00 97.75 70 GLU A O 1
ATOM 533 N N . VAL A 1 71 ? -9.831 6.392 4.259 1.00 97.19 71 VAL A N 1
ATOM 534 C CA . VAL A 1 71 ? -10.388 5.902 2.988 1.00 97.19 71 VAL A CA 1
ATOM 535 C C . VAL A 1 71 ? -11.261 4.673 3.217 1.00 97.19 71 VAL A C 1
ATOM 537 O O . VAL A 1 71 ? -12.319 4.542 2.597 1.00 97.19 71 VAL A O 1
ATOM 540 N N . ALA A 1 72 ? -10.857 3.786 4.127 1.00 94.12 72 ALA A N 1
ATOM 541 C CA . ALA A 1 72 ? -11.594 2.580 4.479 1.00 94.12 72 ALA A CA 1
ATOM 542 C C . ALA A 1 72 ? -11.595 2.384 5.997 1.00 94.12 72 ALA A C 1
ATOM 544 O O . ALA A 1 72 ? -10.535 2.392 6.616 1.00 94.12 72 ALA A O 1
ATOM 545 N N . ALA A 1 73 ? -12.774 2.162 6.573 1.00 81.88 73 ALA A N 1
ATOM 546 C CA . ALA A 1 73 ? -12.942 1.786 7.971 1.00 81.88 73 ALA A CA 1
ATOM 547 C C . ALA A 1 73 ? -13.493 0.365 8.059 1.00 81.88 73 ALA A C 1
ATOM 549 O O . ALA A 1 73 ? -14.378 -0.014 7.281 1.00 81.88 73 ALA A O 1
ATOM 550 N N . GLY A 1 74 ? -12.952 -0.420 8.992 1.00 66.38 74 GLY A N 1
ATOM 551 C CA . GLY A 1 74 ? -13.264 -1.832 9.106 1.00 66.38 74 GLY A CA 1
ATOM 552 C C . GLY A 1 74 ? -13.198 -2.398 10.499 1.00 66.38 74 GLY A C 1
ATOM 553 O O . GLY A 1 74 ? -12.144 -2.251 11.151 1.00 66.38 74 GLY A O 1
#

Radius of gyration: 16.2 Å; chains: 1; bounding box: 35×35×36 Å

Foldseek 3Di:
DLCPDAPVRVQVCCCVPPVDHPVVDDPNRDPDPLVSQVVVQVCQCPDPVHDNPDWGWGWDADPVPRDTDTRDGD

InterPro domains:
  IPR001765 Carbonic anhydrase [PTHR43175] (1-72)
  IPR036874 Carbonic anhydrase superfamily [G3DSA:3.40.1050.10] (1-72)
  IPR036874 Carbonic anhydrase superfamily [SSF53056] (1-71)

pLDDT: mean 96.42, std 4.13, range [66.38, 98.5]